Protein 1YIB (pdb70)

Solvent-accessible surface area: 5698 Å² total; per-residue (Å²): 176,109,117,72,61,116,89,132,104,98,69,71,73,96,118,113,59,83,88,80,106,82,131,79,143,60,122,122,99,29,99,85,141,96,69,40,94,96,4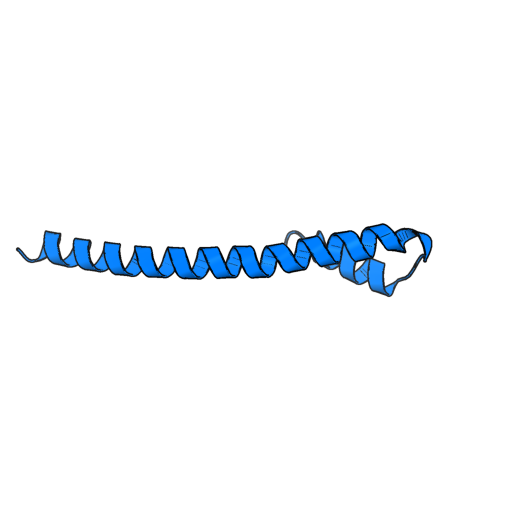,78,125,53,118,74,111,126,50,98,90,34,101,175,59,30,81,129,37,124,71,135,177

Nearest PDB structures (foldseek):
  1yib-assembly1_A-2  TM=1.017E+00  e=6.045E-08  Homo sapiens
  8c0e-assembly1_H  TM=6.278E-01  e=5.481E+00  Pectobacterium atrosepticum

Sequence (61 aa):
DDEAAELMQQVNVLKLTVEDLEKERDFYFGKLRNIELICQENEGENDPVLQRIVDILYATD

InterPro domains:
  IPR001715 Calponin homology domain [PF00307] (17-117)
  IPR001715 Calponin homology domain [PS50021] (14-116)
  IPR004953 EB1, C-terminal [PF03271] (210-248)
  IPR004953 EB1, C-terminal [PS51230] (185-255)
  IPR027328 Microtubule-associated protein RP/EB [PTHR10623] (1-267)
  IPR036133 EB1, C-terminal domain superfamily [SSF140612] (194-254)
  IPR036872 CH domain superfamily [G3DSA:1.10.418.10] (1-130)
  IPR036872 CH domain superfamily [SSF47576] (1-130)

Organism: Homo sapiens (NCBI:txid9606)

B-factor: mean 24.16, std 9.61, range [12.02, 58.48]

Radius of gyration: 20.17 Å; Cα contacts (8 Å, |Δi|>4): 8; chains: 1; bounding box: 20×66×17 Å

Secondary structure (DSSP, 8-state):
-HHHHHHHHHHHHHHHHHHHHHHHHHHHHHHHHHHHHHHHHTGGG--HHHHHHHHHHT---

CATH classification: 1.20.5.1430

Structure (mmCIF, N/CA/C/O backbone):
data_1YIB
#
_entry.id   1YIB
#
_cell.length_a   33.153
_cell.length_b   108.332
_cell.length_c   37.097
_cell.angle_alpha   90.00
_cell.angle_beta   90.00
_cell.angle_gamma   90.00
#
_symmetry.space_group_name_H-M   'C 2 2 21'
#
loop_
_entity.id
_entity.type
_entity.pdbx_description
1 polymer 'Microtubule-associated protein RP/EB family member 1'
2 water water
#
loop_
_atom_site.group_PDB
_atom_site.id
_atom_site.type_symbol
_atom_site.label_atom_id
_atom_site.label_alt_id
_atom_site.label_comp_id
_atom_site.label_asym_id
_atom_site.label_entity_id
_atom_site.label_seq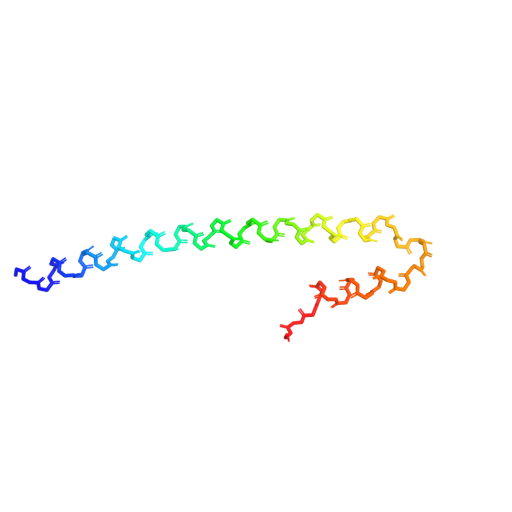_id
_atom_site.pdbx_PDB_ins_code
_atom_site.Cartn_x
_atom_site.Cartn_y
_atom_site.Cartn_z
_atom_site.occupancy
_atom_site.B_iso_or_equiv
_atom_site.auth_seq_id
_atom_site.auth_comp_id
_atom_site.auth_asym_id
_atom_site.auth_atom_id
_atom_site.pdbx_PDB_model_num
ATOM 1 N N . ASP A 1 11 ? 13.449 -40.273 13.003 1.00 45.02 190 ASP A N 1
ATOM 2 C CA . ASP A 1 11 ? 12.130 -39.633 13.285 1.00 44.27 190 ASP A CA 1
ATOM 3 C C . ASP A 1 11 ? 12.333 -38.248 13.894 1.00 43.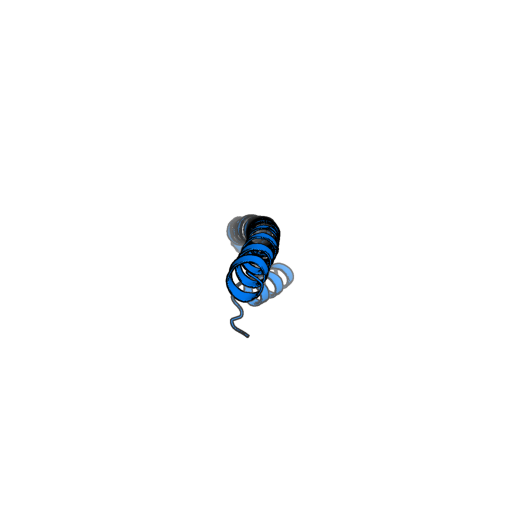30 190 ASP A C 1
ATOM 4 O O . ASP A 1 11 ? 11.925 -37.237 13.321 1.00 42.94 190 ASP A O 1
ATOM 9 N N . ASP A 1 12 ? 12.977 -38.219 15.057 1.00 41.13 191 ASP A N 1
ATOM 10 C CA . ASP A 1 12 ? 13.245 -36.982 15.776 1.00 37.94 191 ASP A CA 1
ATOM 11 C C . ASP A 1 12 ? 14.019 -35.940 14.972 1.00 33.06 191 ASP A C 1
ATOM 12 O O . ASP A 1 12 ? 13.455 -34.940 14.539 1.00 30.48 191 ASP A O 1
ATOM 17 N N . GLU A 1 13 ? 15.311 -36.191 14.783 1.00 31.00 192 GLU A N 1
ATOM 18 C CA . GLU A 1 13 ? 16.219 -35.282 14.081 1.00 27.28 192 GLU A CA 1
ATOM 19 C C . GLU A 1 13 ? 15.674 -34.512 12.877 1.00 23.55 192 GLU A C 1
ATOM 20 O O . GLU A 1 13 ? 15.661 -33.279 12.883 1.00 21.69 192 GLU A O 1
ATOM 26 N N . ALA A 1 14 ? 15.242 -35.222 11.838 1.00 21.00 193 ALA A N 1
ATOM 27 C CA . ALA A 1 14 ? 14.726 -34.556 10.644 1.00 18.68 193 ALA A CA 1
ATOM 28 C C . ALA A 1 14 ? 13.530 -33.661 10.950 1.00 17.78 193 ALA A C 1
ATOM 29 O O . ALA A 1 14 ? 13.418 -32.562 10.405 1.00 16.53 193 ALA A O 1
ATOM 31 N N . ALA A 1 15 ? 12.633 -34.133 11.809 1.00 16.29 194 ALA A N 1
ATOM 32 C CA . ALA A 1 15 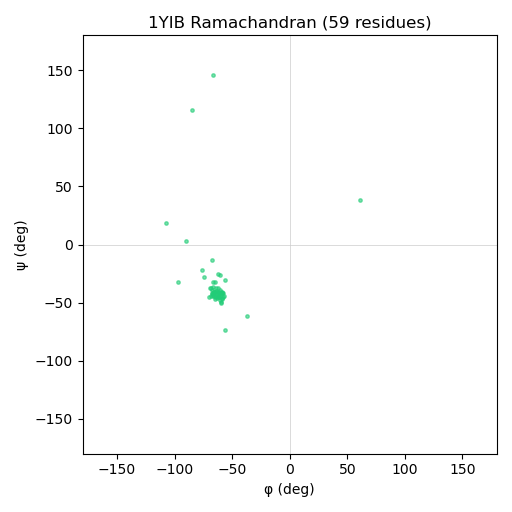? 11.450 -33.352 12.166 1.00 16.27 194 ALA A CA 1
ATOM 33 C C . ALA A 1 15 ? 11.848 -32.102 12.948 1.00 17.48 194 ALA A C 1
ATOM 34 O O . ALA A 1 15 ? 11.327 -31.012 12.705 1.00 14.61 194 ALA A O 1
ATOM 36 N N . GLU A 1 16 ? 12.774 -32.267 13.890 1.00 16.64 195 GLU A N 1
ATOM 37 C CA . GLU A 1 16 ? 13.254 -31.150 14.699 1.00 18.72 195 GLU A CA 1
ATOM 38 C C . GLU A 1 16 ? 13.859 -30.056 13.822 1.00 15.77 195 GLU A C 1
ATOM 39 O O . GLU A 1 16 ? 13.574 -28.875 14.000 1.00 15.93 195 GLU A O 1
ATOM 45 N N . LEU A 1 17 ? 14.703 -30.456 12.881 1.00 13.85 196 LEU A N 1
ATOM 46 C CA . LEU A 1 17 ? 15.342 -29.504 11.980 1.00 14.64 196 LEU A CA 1
ATOM 47 C C . LEU A 1 17 ? 14.326 -28.837 11.058 1.00 14.47 196 LEU A C 1
ATOM 48 O O . LEU A 1 17 ? 14.451 -27.652 10.753 1.00 13.59 196 LEU A O 1
ATOM 53 N N . MET A 1 18 ? 13.319 -29.586 10.613 1.00 13.60 197 MET A N 1
ATOM 54 C CA . MET A 1 18 ? 12.309 -29.009 9.729 1.00 14.53 197 MET A CA 1
ATOM 55 C C . MET A 1 18 ? 11.536 -27.912 10.452 1.00 15.39 197 MET A C 1
ATOM 56 O O . MET A 1 18 ? 11.175 -26.892 9.856 1.00 16.61 197 MET A O 1
ATOM 61 N N . GLN A 1 19 ? 11.280 -28.116 11.742 1.00 16.26 198 GLN A N 1
ATOM 62 C CA . GLN A 1 19 ? 10.569 -27.116 12.529 1.00 16.24 198 GLN A CA 1
ATOM 63 C C . GLN A 1 19 ? 11.456 -25.877 12.679 1.00 16.10 198 GLN A C 1
ATOM 64 O O . GLN A 1 19 ? 10.984 -24.745 12.562 1.00 14.53 198 GLN A O 1
ATOM 70 N N . GLN A 1 20 ? 12.743 -26.105 12.933 1.00 14.61 199 GLN A N 1
ATOM 71 C CA . GLN A 1 20 ? 13.704 -25.015 13.095 1.00 14.32 199 GLN A CA 1
ATOM 72 C C . GLN A 1 20 ? 13.791 -24.199 11.805 1.00 14.89 199 GLN A C 1
ATOM 73 O O . GLN A 1 20 ? 13.852 -2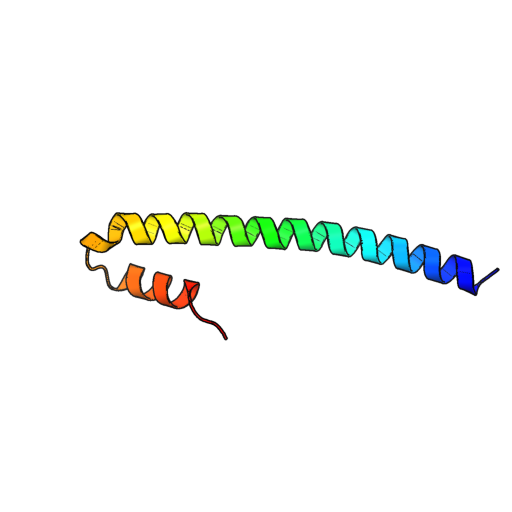2.968 11.841 1.00 15.41 199 GLN A O 1
ATOM 79 N N . VAL A 1 21 ? 13.788 -24.881 10.664 1.00 13.36 200 VAL A N 1
ATOM 80 C CA . VAL A 1 21 ? 13.833 -24.192 9.378 1.00 13.50 200 VAL A CA 1
ATOM 81 C C . VAL A 1 21 ? 12.603 -23.289 9.244 1.00 13.89 200 VAL A C 1
ATOM 82 O O . VAL A 1 21 ? 12.720 -22.117 8.881 1.00 14.40 200 VAL A O 1
ATOM 86 N N . ASN A 1 22 ? 11.424 -23.833 9.544 1.00 15.04 201 ASN A N 1
ATOM 87 C CA . ASN A 1 22 ? 10.186 -23.062 9.442 1.00 15.39 201 ASN A CA 1
ATOM 88 C C . ASN A 1 22 ? 10.211 -21.831 10.334 1.00 13.18 201 ASN A C 1
ATOM 89 O O . ASN A 1 22 ? 9.761 -20.753 9.936 1.00 13.80 201 ASN A O 1
ATOM 94 N N . VAL A 1 23 ? 10.732 -21.997 11.543 1.00 13.13 202 VAL A N 1
ATOM 95 C CA . VAL A 1 23 ? 10.840 -20.889 12.480 1.00 14.18 202 VAL A CA 1
ATOM 96 C C . VAL A 1 23 ? 11.804 -19.828 11.948 1.00 14.46 202 VAL A C 1
ATOM 97 O O . VAL A 1 23 ? 11.503 -18.633 11.973 1.00 16.61 202 VAL A O 1
ATOM 101 N N . LEU A 1 24 ? 12.965 -20.264 11.470 1.00 14.66 203 LEU A N 1
ATOM 102 C CA . LEU A 1 24 ? 13.962 -19.330 10.957 1.00 13.89 203 LEU A CA 1
ATOM 103 C C . LEU A 1 24 ? 13.477 -18.629 9.692 1.00 15.94 203 LEU A C 1
ATOM 104 O O . LEU A 1 24 ? 13.820 -17.468 9.447 1.00 15.07 203 LEU A O 1
ATOM 109 N N . LYS A 1 25 ? 12.671 -19.320 8.891 1.00 14.97 204 LYS A N 1
ATOM 110 C CA . LYS A 1 25 ? 12.154 -18.707 7.673 1.00 17.99 204 LYS A CA 1
ATOM 111 C C . LYS A 1 25 ? 11.211 -17.556 8.006 1.00 17.28 204 LYS A C 1
ATOM 112 O O . LYS A 1 25 ? 11.257 -16.501 7.371 1.00 18.39 204 LYS A O 1
ATOM 118 N N . LEU A 1 26 ? 10.359 -17.758 9.004 1.00 17.35 205 LEU A N 1
ATOM 119 C CA . LEU A 1 26 ? 9.417 -16.726 9.426 1.00 18.51 205 LEU A CA 1
ATOM 120 C C . LEU A 1 26 ? 10.182 -15.542 10.008 1.00 18.79 205 LEU A C 1
ATOM 121 O O . LEU A 1 26 ? 9.848 -14.382 9.756 1.00 19.54 205 LEU A O 1
ATOM 126 N N . THR A 1 27 ? 11.214 -15.845 10.786 1.00 18.23 206 THR A N 1
ATOM 127 C CA . THR A 1 27 ? 12.034 -14.813 11.412 1.00 18.33 206 THR A CA 1
ATOM 128 C C . THR A 1 27 ? 12.752 -13.969 10.360 1.00 18.32 206 THR A C 1
ATOM 129 O O . THR A 1 27 ? 12.764 -12.741 10.443 1.00 17.28 206 THR A O 1
ATOM 133 N N . VAL A 1 28 ? 13.347 -14.625 9.369 1.00 17.96 207 VAL A N 1
ATOM 134 C CA . VAL A 1 28 ? 14.059 -13.897 8.323 1.00 20.34 207 VAL A CA 1
ATOM 135 C C . VAL A 1 28 ? 13.114 -12.991 7.540 1.00 21.83 207 VAL A C 1
ATOM 136 O O . VAL A 1 28 ? 13.469 -11.858 7.209 1.00 22.07 207 VAL A O 1
ATOM 140 N N . GLU A 1 29 ? 11.917 -13.490 7.245 1.00 21.91 208 GLU A N 1
ATOM 141 C CA . GLU A 1 29 ? 10.931 -12.704 6.511 1.00 25.30 208 GLU A CA 1
ATOM 142 C C . GLU A 1 29 ? 10.554 -11.443 7.280 1.00 25.30 208 GLU A C 1
ATOM 143 O O . GLU A 1 29 ? 10.480 -10.361 6.698 1.00 26.38 208 GLU A O 1
ATOM 149 N N . ASP A 1 30 ? 10.314 -11.582 8.583 1.00 23.82 209 ASP A N 1
ATOM 150 C CA . ASP A 1 30 ? 9.957 -10.431 9.409 1.00 23.43 209 ASP A CA 1
ATOM 151 C C . ASP A 1 30 ? 11.109 -9.424 9.478 1.00 22.82 209 ASP A C 1
ATOM 152 O O . ASP A 1 30 ? 10.894 -8.221 9.360 1.00 23.65 209 ASP A O 1
ATOM 157 N N . LEU A 1 31 ? 12.328 -9.917 9.681 1.00 19.88 210 LEU A N 1
ATOM 158 C CA . LEU A 1 31 ? 13.489 -9.037 9.767 1.00 20.51 210 LEU A CA 1
ATOM 159 C C . LEU A 1 31 ? 13.741 -8.312 8.456 1.00 20.44 210 LEU A C 1
ATOM 160 O O . LEU A 1 31 ? 14.096 -7.134 8.447 1.00 20.01 210 LEU A O 1
ATOM 165 N N . GLU A 1 32 ? 13.560 -9.026 7.350 1.00 21.96 211 GLU A N 1
ATOM 166 C CA . GLU A 1 32 ? 13.776 -8.452 6.030 1.00 23.80 211 GLU A CA 1
ATOM 167 C C . GLU A 1 32 ? 12.844 -7.256 5.845 1.00 23.00 211 GLU A C 1
ATOM 168 O O . GLU A 1 32 ? 13.279 -6.173 5.453 1.00 24.41 211 GLU A O 1
ATOM 174 N N . LYS A 1 33 ? 11.566 -7.452 6.150 1.00 22.74 212 LYS A N 1
ATOM 175 C CA . LYS A 1 33 ? 10.575 -6.390 6.011 1.00 24.39 212 LYS A CA 1
ATOM 176 C C . LYS A 1 33 ? 10.870 -5.196 6.916 1.00 23.93 212 LYS A C 1
ATOM 177 O O . LYS A 1 33 ? 10.650 -4.048 6.527 1.00 22.96 212 LYS A O 1
ATOM 183 N N . GLU A 1 34 ? 11.358 -5.466 8.122 1.00 21.77 213 GLU A N 1
ATOM 184 C CA . GLU A 1 34 ? 11.697 -4.394 9.059 1.00 21.65 213 GLU A CA 1
ATOM 185 C C . GLU A 1 34 ? 12.929 -3.658 8.550 1.00 19.56 213 GLU A C 1
ATOM 186 O O . GLU A 1 34 ? 12.982 -2.427 8.564 1.00 17.69 213 GLU A O 1
ATOM 192 N N . ARG A 1 35 ? 13.922 -4.426 8.113 1.00 17.95 214 ARG A N 1
ATOM 193 C CA . ARG A 1 35 ? 15.165 -3.865 7.592 1.00 19.61 214 ARG A CA 1
ATOM 194 C C . ARG A 1 35 ? 14.864 -2.950 6.406 1.00 19.16 214 ARG A C 1
ATOM 195 O O . ARG A 1 35 ? 15.389 -1.845 6.322 1.00 18.59 214 ARG A O 1
ATOM 203 N N . ASP A 1 36 ? 14.009 -3.407 5.497 1.00 19.71 215 ASP A N 1
ATOM 204 C CA . ASP A 1 36 ? 13.658 -2.608 4.324 1.00 20.72 215 ASP A CA 1
ATOM 205 C C . ASP A 1 36 ? 12.828 -1.373 4.685 1.00 21.38 215 ASP A C 1
ATOM 206 O O . ASP A 1 36 ? 13.002 -0.301 4.097 1.00 21.54 215 ASP A O 1
ATOM 211 N N . PHE A 1 37 ? 11.930 -1.533 5.652 1.00 21.12 216 PHE A N 1
ATOM 212 C CA . PHE A 1 37 ? 11.063 -0.453 6.120 1.00 21.31 216 PHE A CA 1
ATOM 213 C C . PHE A 1 37 ? 11.906 0.705 6.664 1.00 21.20 216 PHE A C 1
ATOM 214 O O . PHE A 1 37 ? 11.712 1.867 6.292 1.00 21.09 216 PHE A O 1
ATOM 222 N N . TYR A 1 38 ? 12.845 0.370 7.540 1.00 17.85 217 TYR A N 1
ATOM 223 C CA . T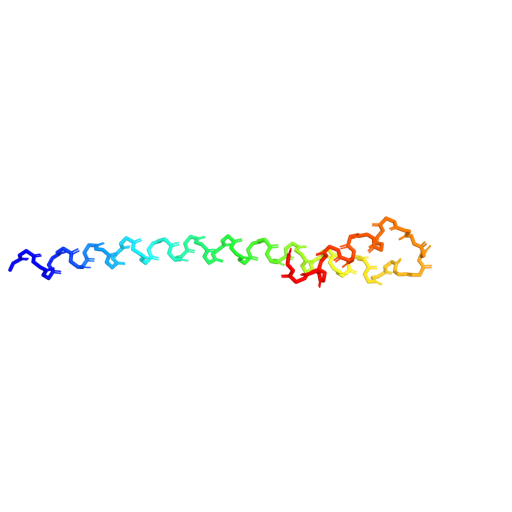YR A 1 38 ? 13.733 1.355 8.151 1.00 18.07 217 TYR A CA 1
ATOM 224 C C . TYR A 1 38 ? 14.669 1.964 7.118 1.00 17.16 217 TYR A C 1
ATOM 225 O O . TYR A 1 38 ? 14.877 3.177 7.094 1.00 15.27 217 TYR A O 1
ATOM 234 N N . PHE A 1 39 ? 15.238 1.114 6.267 1.00 16.48 218 PHE A N 1
ATOM 235 C CA . PHE A 1 39 ? 16.152 1.578 5.234 1.00 18.16 218 PHE A CA 1
ATOM 236 C C . PHE A 1 39 ? 15.456 2.574 4.302 1.00 17.06 218 PHE A C 1
ATOM 237 O O . PHE A 1 39 ? 16.042 3.578 3.902 1.00 16.01 218 PHE A O 1
ATOM 245 N N . GLY A 1 40 ? 14.208 2.282 3.955 1.00 15.32 219 GLY A N 1
ATOM 246 C CA . GLY A 1 40 ? 13.457 3.166 3.081 1.00 16.72 219 GLY A CA 1
ATOM 247 C C . GLY A 1 40 ? 13.348 4.564 3.668 1.00 15.06 219 GLY A C 1
ATOM 248 O O . GLY A 1 40 ? 13.489 5.557 2.957 1.00 15.60 219 GLY A O 1
ATOM 249 N N . LYS A 1 41 ? 13.101 4.641 4.972 1.00 15.18 220 LYS A N 1
ATOM 250 C CA . LYS A 1 41 ? 12.984 5.931 5.655 1.00 14.01 220 LYS A CA 1
ATOM 251 C C . LYS A 1 41 ? 14.302 6.704 5.573 1.00 14.34 220 LYS A C 1
ATOM 252 O O . LYS A 1 41 ? 14.308 7.906 5.320 1.00 14.28 220 LYS A O 1
ATOM 258 N N . LEU A 1 42 ? 15.413 6.006 5.792 1.00 12.47 221 LEU A N 1
ATOM 259 C CA . LEU A 1 42 ? 16.731 6.627 5.745 1.00 15.13 221 LEU A CA 1
ATOM 260 C C . LEU A 1 42 ? 17.025 7.217 4.368 1.00 15.74 221 LEU A C 1
ATOM 261 O O . LEU A 1 42 ? 17.615 8.298 4.256 1.00 15.32 221 LEU A O 1
ATOM 266 N N . ARG A 1 43 ? 16.608 6.509 3.323 1.00 16.48 222 ARG A N 1
ATOM 267 C CA . ARG A 1 43 ? 16.816 6.975 1.956 1.00 16.85 222 ARG A CA 1
ATOM 268 C C . ARG A 1 43 ? 15.977 8.219 1.686 1.00 15.39 222 ARG A C 1
ATOM 269 O O . ARG A 1 43 ? 16.448 9.161 1.047 1.00 14.29 222 ARG A O 1
ATOM 277 N N . ASN A 1 44 ? 14.733 8.222 2.164 1.00 13.54 223 ASN A N 1
ATOM 278 C CA . ASN A 1 44 ? 13.855 9.376 1.985 1.00 14.96 223 ASN A CA 1
ATOM 279 C C . ASN A 1 44 ? 14.438 10.574 2.733 1.00 13.81 223 ASN A C 1
ATOM 280 O O . ASN A 1 44 ? 14.417 11.707 2.246 1.00 15.34 223 ASN A O 1
ATOM 285 N N . ILE A 1 45 ? 14.957 10.324 3.926 1.00 13.72 224 ILE A N 1
ATOM 286 C CA . ILE A 1 45 ? 15.541 11.399 4.718 1.00 12.70 224 ILE A CA 1
ATOM 287 C C . ILE A 1 45 ? 16.811 11.918 4.048 1.00 13.54 224 ILE A C 1
ATOM 288 O O . ILE A 1 45 ? 17.057 13.122 4.034 1.00 12.41 224 ILE A O 1
ATOM 293 N N . GLU A 1 46 ? 17.609 11.017 3.479 1.00 14.57 225 GLU A N 1
ATOM 294 C CA . GLU A 1 46 ? 18.843 11.425 2.803 1.00 17.88 225 GLU A CA 1
ATOM 295 C C . GLU A 1 46 ? 18.531 12.402 1.662 1.00 17.82 225 GLU A C 1
ATOM 296 O O . GLU A 1 46 ? 19.234 13.395 1.474 1.00 17.08 225 GLU A O 1
ATOM 302 N N . LEU A 1 47 ? 17.474 12.115 0.907 1.00 17.80 226 LEU A N 1
ATOM 303 C CA . LEU A 1 47 ? 17.067 12.972 -0.208 1.00 17.57 226 LEU A CA 1
ATOM 304 C C . LEU A 1 47 ? 16.606 14.341 0.282 1.00 16.15 226 LEU A C 1
ATOM 305 O O . LEU A 1 47 ? 16.904 15.358 -0.337 1.00 15.49 226 LEU A O 1
ATOM 310 N N . ILE A 1 48 ? 15.856 14.368 1.380 1.00 14.94 227 ILE A N 1
ATOM 311 C CA . ILE A 1 48 ? 15.390 15.632 1.930 1.00 13.67 227 ILE A CA 1
ATOM 312 C C . ILE A 1 48 ? 16.598 16.492 2.298 1.00 14.03 227 ILE A C 1
ATOM 313 O O . ILE A 1 48 ? 16.623 17.692 2.022 1.00 14.75 227 ILE A O 1
ATOM 318 N N . CYS A 1 49 ? 17.605 15.876 2.908 1.00 13.97 228 CYS A N 1
ATOM 319 C CA . CYS A 1 49 ? 18.811 16.604 3.293 1.00 16.59 228 CYS A CA 1
ATOM 320 C C . CYS A 1 49 ? 19.543 17.113 2.065 1.00 18.81 228 CYS A C 1
ATOM 321 O O . CYS A 1 49 ? 19.976 18.264 2.020 1.00 18.45 228 CYS A O 1
ATOM 324 N N . GLN A 1 50 ? 19.684 16.246 1.069 1.00 20.19 229 GLN A N 1
ATOM 325 C CA . GLN A 1 50 ? 20.367 16.613 -0.168 1.00 22.07 229 GLN A CA 1
ATOM 326 C C . GLN A 1 50 ? 19.692 17.795 -0.865 1.00 22.14 229 GLN A C 1
ATOM 327 O O . GLN A 1 50 ? 20.365 18.733 -1.290 1.00 22.82 229 GLN A O 1
ATOM 333 N N . GLU A 1 51 ? 18.366 17.755 -0.974 1.00 21.52 230 GLU A N 1
ATOM 334 C CA . GLU A 1 51 ? 17.616 18.830 -1.624 1.00 22.14 230 GLU A CA 1
ATOM 335 C C . GLU A 1 51 ? 17.747 20.179 -0.928 1.00 22.61 230 GLU A C 1
ATOM 336 O O . GLU A 1 51 ? 17.587 21.228 -1.555 1.00 22.51 230 GLU A O 1
ATOM 342 N N . ASN A 1 52 ? 18.033 20.149 0.368 1.00 20.26 231 ASN A N 1
ATOM 343 C CA . ASN A 1 52 ? 18.148 21.372 1.153 1.00 20.45 231 ASN A CA 1
ATOM 344 C C . ASN A 1 52 ? 19.582 21.723 1.541 1.00 19.58 231 ASN A C 1
ATOM 345 O O . ASN A 1 52 ? 19.798 22.504 2.460 1.00 20.49 231 ASN A O 1
ATOM 350 N N . GLU A 1 53 ? 20.555 21.153 0.843 1.00 23.00 232 GLU A N 1
ATOM 351 C CA . GLU A 1 53 ? 21.958 21.425 1.145 1.00 24.44 232 GLU A CA 1
ATOM 352 C C . GLU A 1 53 ? 22.297 22.905 0.995 1.00 25.09 232 GLU A C 1
ATOM 353 O O . GLU A 1 53 ? 23.218 23.408 1.640 1.00 25.49 232 GLU A O 1
ATOM 359 N N . GLY A 1 54 ? 21.540 23.600 0.152 1.00 24.04 233 GLY A N 1
ATOM 360 C CA . GLY A 1 54 ? 21.780 25.016 -0.069 1.00 24.51 233 GLY A CA 1
ATOM 361 C C . GLY A 1 54 ? 21.485 25.900 1.129 1.00 24.47 233 GLY A C 1
ATOM 362 O O . GLY A 1 54 ? 21.869 27.069 1.151 1.00 25.03 233 GLY A O 1
ATOM 363 N N . GLU A 1 55 ? 20.800 25.353 2.129 1.00 24.53 234 GLU A N 1
ATOM 364 C CA . GLU A 1 55 ? 20.466 26.116 3.330 1.00 22.94 234 GLU A CA 1
ATOM 365 C C . GLU A 1 55 ? 21.648 26.3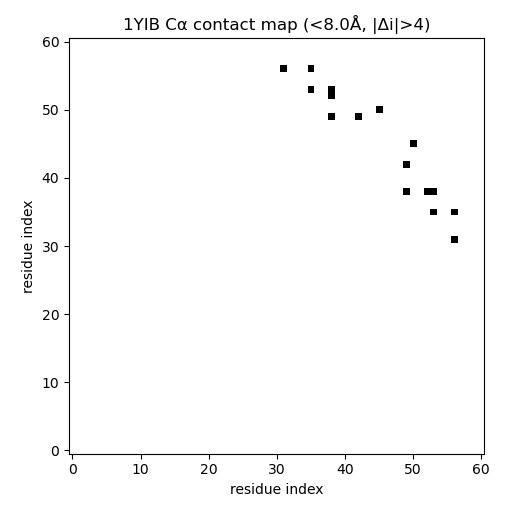07 4.282 1.00 23.04 234 GLU A C 1
ATOM 366 O O . GLU A 1 55 ? 21.642 27.229 5.100 1.00 20.48 234 GLU A O 1
ATOM 372 N N . ASN A 1 56 ? 22.648 25.435 4.184 1.00 21.43 235 ASN A N 1
ATOM 373 C CA . ASN A 1 56 ? 23.804 25.505 5.076 1.00 22.62 235 ASN A CA 1
ATOM 374 C C . ASN A 1 56 ? 23.300 25.328 6.516 1.00 20.63 235 ASN A C 1
ATOM 375 O O . ASN A 1 56 ? 23.785 25.980 7.440 1.00 17.58 235 ASN A O 1
ATOM 380 N N . ASP A 1 57 ? 22.320 24.443 6.702 1.00 18.24 236 ASP A N 1
ATOM 381 C CA . ASP A 1 57 ? 21.744 24.203 8.025 1.00 17.84 236 ASP A CA 1
ATOM 382 C C . ASP A 1 57 ? 22.542 23.177 8.827 1.00 16.74 236 ASP A C 1
ATOM 383 O O . ASP A 1 57 ? 22.611 22.009 8.457 1.00 17.31 236 ASP A O 1
ATOM 388 N N . PRO A 1 58 ? 23.145 23.604 9.950 1.00 16.33 237 PRO A N 1
ATOM 389 C CA . PRO A 1 58 ? 23.944 22.730 10.819 1.00 16.47 237 PRO A CA 1
ATOM 390 C C . PRO A 1 58 ? 23.176 21.503 11.323 1.00 16.35 237 PRO A C 1
ATOM 391 O O . PRO A 1 58 ? 23.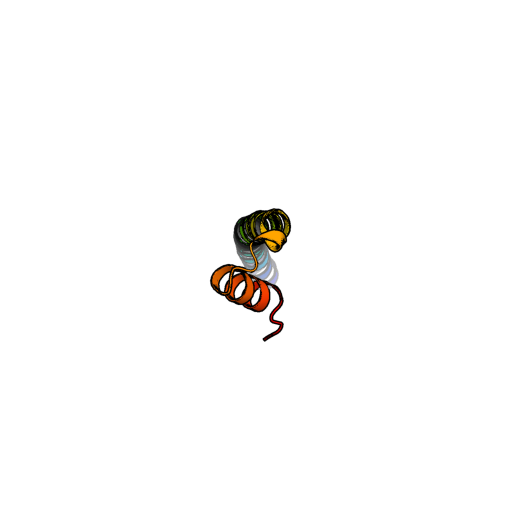768 20.455 11.577 1.00 15.45 237 PRO A O 1
ATOM 395 N N . VAL A 1 59 ? 21.863 21.643 11.485 1.00 16.08 238 VAL A N 1
ATOM 396 C CA . VAL A 1 59 ? 21.033 20.538 11.959 1.00 16.35 238 VAL A CA 1
ATOM 397 C C . VAL A 1 59 ? 20.942 19.435 10.905 1.00 15.78 238 VAL A C 1
ATOM 398 O O . VAL A 1 59 ? 20.930 18.248 11.231 1.00 14.90 238 VAL A O 1
ATOM 402 N N . LEU A 1 60 ? 20.868 19.818 9.637 1.00 15.34 239 LEU A N 1
ATOM 403 C CA . LEU A 1 60 ? 20.805 18.818 8.580 1.00 14.54 239 LEU A CA 1
ATOM 404 C C . LEU A 1 60 ? 22.182 18.198 8.411 1.00 13.90 239 LEU A C 1
ATOM 405 O O . LEU A 1 60 ? 22.301 17.051 8.001 1.00 14.21 239 LEU A O 1
ATOM 410 N N . GLN A 1 61 ? 23.229 18.959 8.729 1.00 14.97 240 GLN A N 1
ATOM 411 C CA . GLN A 1 61 ? 24.583 18.430 8.622 1.00 15.99 240 GLN A CA 1
ATOM 412 C C . GLN A 1 61 ? 24.725 17.310 9.645 1.00 15.08 240 GLN A C 1
ATOM 413 O O . GLN A 1 61 ? 25.329 16.274 9.365 1.00 15.86 240 GLN A O 1
ATOM 419 N N . ARG A 1 62 ? 24.166 17.522 10.835 1.00 15.69 241 ARG A N 1
ATOM 420 C CA . ARG A 1 62 ? 24.206 16.510 11.887 1.00 16.49 241 ARG A CA 1
ATOM 421 C C . ARG A 1 62 ? 23.470 15.253 11.421 1.00 15.92 241 ARG A C 1
ATOM 422 O O . ARG A 1 62 ? 23.956 14.142 11.609 1.00 13.47 241 ARG A O 1
ATOM 430 N N . ILE A 1 63 ? 22.294 15.435 10.825 1.00 12.08 242 ILE A N 1
ATOM 431 C CA . ILE A 1 63 ? 21.508 14.302 10.332 1.00 12.97 242 ILE A CA 1
ATOM 432 C C . ILE A 1 63 ? 22.282 13.574 9.234 1.00 13.74 242 ILE A C 1
ATOM 433 O O . ILE A 1 63 ? 22.328 12.348 9.207 1.00 16.12 242 ILE A O 1
ATOM 438 N N . VAL A 1 64 ? 22.909 14.334 8.341 1.00 13.41 243 VAL A N 1
ATOM 439 C CA . VAL A 1 64 ? 23.702 13.747 7.266 1.00 17.99 243 VAL A CA 1
ATOM 440 C C . VAL A 1 64 ? 24.842 12.908 7.832 1.00 18.12 243 VAL A C 1
ATOM 441 O O . VAL A 1 64 ? 25.107 11.797 7.365 1.00 20.77 243 VAL A O 1
ATOM 445 N N . ASP A 1 65 ? 25.523 13.436 8.838 1.00 19.42 244 ASP A N 1
ATOM 446 C CA . ASP A 1 65 ? 26.628 12.699 9.425 1.00 20.41 244 ASP A CA 1
ATOM 447 C C . ASP A 1 65 ? 26.148 11.417 10.106 1.00 20.04 244 ASP A C 1
ATOM 448 O O . ASP A 1 65 ? 26.862 10.415 10.114 1.00 20.59 244 ASP A O 1
ATOM 453 N N . ILE A 1 66 ? 24.939 11.437 10.663 1.00 18.64 245 ILE A N 1
ATOM 454 C CA . ILE A 1 66 ? 24.385 10.237 11.293 1.00 18.78 245 ILE A CA 1
ATOM 455 C C . ILE A 1 66 ? 24.101 9.202 10.210 1.00 18.80 245 ILE A C 1
ATOM 456 O O . ILE A 1 66 ? 24.407 8.019 10.363 1.00 19.74 245 ILE A O 1
ATOM 461 N N . LEU A 1 67 ? 23.505 9.658 9.114 1.00 17.95 246 LEU A N 1
ATOM 462 C CA . LEU A 1 67 ? 23.171 8.777 8.003 1.00 19.41 246 LEU A CA 1
ATOM 463 C C . LEU A 1 67 ? 24.381 8.032 7.452 1.00 22.08 246 LEU A C 1
ATOM 464 O O . LEU A 1 67 ? 24.312 6.830 7.192 1.00 21.80 246 LEU A O 1
ATOM 469 N N . TYR A 1 68 ? 25.488 8.749 7.283 1.00 24.62 247 TYR A N 1
ATOM 470 C CA . TYR A 1 68 ? 26.703 8.167 6.724 1.00 29.15 247 TYR A CA 1
ATOM 471 C C . TYR A 1 68 ? 27.695 7.545 7.709 1.00 31.06 247 TYR A C 1
ATOM 472 O O . TYR A 1 68 ? 28.759 7.080 7.301 1.00 31.84 247 TYR A O 1
ATOM 481 N N . ALA A 1 69 ? 27.360 7.527 8.995 1.00 32.28 248 ALA A N 1
ATOM 482 C CA . ALA A 1 69 ? 28.251 6.937 9.995 1.00 35.68 248 ALA A CA 1
ATOM 483 C C . ALA A 1 69 ? 28.349 5.424 9.779 1.00 37.93 248 ALA A C 1
ATOM 484 O O . ALA A 1 69 ? 27.375 4.785 9.381 1.00 37.25 248 ALA A O 1
ATOM 486 N N . THR A 1 70 ? 29.520 4.849 10.044 1.00 42.37 249 THR A N 1
ATOM 487 C CA . THR A 1 70 ? 29.719 3.411 9.858 1.00 46.77 249 THR A CA 1
ATOM 488 C C . THR A 1 70 ? 29.562 2.591 11.138 1.00 49.77 249 THR A C 1
ATOM 489 O O . THR A 1 70 ? 29.121 1.439 11.093 1.00 50.18 249 THR A O 1
ATOM 493 N N . ASP A 1 71 ? 29.926 3.178 12.275 1.00 52.47 250 ASP A N 1
ATOM 494 C CA . ASP A 1 71 ? 29.823 2.480 13.554 1.00 55.11 250 ASP A CA 1
ATOM 495 C C . ASP A 1 71 ? 28.681 3.027 14.406 1.00 56.15 250 ASP A C 1
ATOM 496 O O . ASP A 1 71 ? 28.947 3.441 15.555 1.00 57.26 250 ASP A O 1
#

Foldseek 3Di:
DPVVVVVVVVVVVVVVVVVVVVVVVVVVVVVLVVLLVVLVVCVVVVDPVSVVVNCVSPDDD

GO terms:
  GO:0005925 focal adhesion (C, IDA)
  GO:0008104 intracellular protein localization (P, TAS)
  GO:0016477 cell migration (P, IMP)
  GO:0005515 protein binding (F, IPI)
  GO:0120283 protein serine/threonine kinase binding (F, IPI)
  GO:0097431 mitotic spindle pole (C, IDA)
  GO:0051010 microtubule plus-end binding (F, IDA)
  GO:0035372 protein localization to microtubule (P, IDA)
  GO:0005813 centrosome (C, IDA)
  GO:0005874 microtubule (C, IDA)
  GO:1902888 protein localization to astral microtubule (P, IDA)
  GO:0051315 attachment of mitotic spindle microtubules to kinetochore (P, IDA)
  GO:0000132 establishment of mitotic spindle orientation (P, IDA)
  GO:0005794 Golgi apparatus (C, EXP)
  GO:0031116 positive regulation of microtubule polymerization (P, IMP)
  GO:0005515 protein binding (F, TAS)
  GO:0005829 cytosol (C, TAS)
  GO:0042802 identical protein binding (F, IPI)
  GO:0045296 cadherin binding (F, HDA)
  GO:0036064 ciliary basal body (C, IDA)